Protein AF-A0A0G1CUI8-F1 (afdb_monomer_lite)

Foldseek 3Di:
DQDQDQVVQVVDPPRDSLNSQVCNCVVPVDHPWANQDQLNQQVCVQLVVADQVQFDADDFDWAWDPDPDPDTDIDTRGHSPGHSVSSGVRNPVRPDSVCRVVVNVVSVVCCVPAVDPPPGNLVPRPCNVSGPRRDDDDPDDD

Sequence (142 aa):
RVPKTMEELLTIPGVARKTANVVLGNAYGVIEGIAVDTHVIRLSQRLRLVPIDKIGGKHPAFVSHSTMQQYNNVTIDFYKDASPLKIEQELMKVIPKKTWFSLTYQLIDHGRAVCKAKNPKCQACPLSSYCPVRREQKDGNP

pLDDT: mean 90.86, std 13.07, range [34.03, 98.44]

Radius of gyration: 17.14 Å; chains: 1; bounding box: 38×31×56 Å

Secondary structure (DSSP, 8-state):
----SHHHHHTSTT--HHHHHHHHHHHH---SS----HHHHHHHHHTTSS-GGGS--S-EEEEEE--SSS--EEEEEEETT--HHHHHHHHHHHS-GGGHHHHHHHHHHHHHHTS-SSS---TT-TTGGG-TTPPPPPS---

Structure (mmCIF, N/CA/C/O backbone):
data_AF-A0A0G1CUI8-F1
#
_entry.id   AF-A0A0G1CUI8-F1
#
loop_
_atom_site.group_PDB
_atom_site.id
_atom_site.type_symbol
_atom_site.label_atom_id
_atom_site.label_alt_id
_atom_site.label_comp_id
_atom_site.label_asym_id
_atom_site.label_entity_id
_atom_site.label_seq_id
_atom_site.pdbx_PDB_ins_code
_atom_site.Cartn_x
_atom_site.Cartn_y
_atom_site.Cartn_z
_atom_site.occupancy
_atom_site.B_iso_or_equiv
_atom_site.auth_seq_id
_atom_site.auth_comp_id
_atom_site.auth_asym_id
_atom_site.auth_atom_id
_atom_site.pdbx_PDB_model_num
ATOM 1 N N . ARG A 1 1 ? -7.198 -9.161 27.143 1.00 81.25 1 ARG A N 1
ATOM 2 C CA . ARG A 1 1 ? -8.099 -9.323 25.971 1.00 81.25 1 ARG A CA 1
ATOM 3 C C . ARG A 1 1 ? -7.673 -8.294 24.929 1.00 81.25 1 ARG A C 1
ATOM 5 O O . ARG A 1 1 ? -7.372 -7.184 25.341 1.00 81.25 1 ARG A O 1
ATOM 12 N N . VAL A 1 2 ? -7.564 -8.647 23.645 1.00 88.31 2 VAL A N 1
ATOM 13 C CA . VAL A 1 2 ? -7.133 -7.688 22.605 1.00 88.31 2 VAL A CA 1
ATOM 14 C C . VAL A 1 2 ? -8.290 -6.718 22.303 1.00 88.31 2 VAL A C 1
ATOM 16 O O . VAL A 1 2 ? -9.404 -7.214 22.114 1.00 88.31 2 VAL A O 1
ATOM 19 N N . PRO A 1 3 ? -8.075 -5.389 22.274 1.00 94.38 3 PRO A N 1
ATOM 20 C CA . PRO A 1 3 ? -9.128 -4.422 21.955 1.00 94.38 3 PRO A CA 1
ATOM 21 C C . PRO A 1 3 ? -9.742 -4.618 20.564 1.00 94.38 3 PRO A C 1
ATOM 23 O O . PRO A 1 3 ? -9.117 -5.226 19.691 1.00 94.38 3 PRO A O 1
ATOM 26 N N . LYS A 1 4 ? -10.974 -4.131 20.368 1.00 95.00 4 LYS A N 1
ATOM 27 C CA . LYS A 1 4 ? -11.771 -4.388 19.148 1.00 95.00 4 LYS A CA 1
ATOM 28 C C . LYS A 1 4 ? -12.013 -3.151 18.286 1.00 95.00 4 LYS A C 1
ATOM 30 O O . LYS A 1 4 ? -12.642 -3.280 17.239 1.00 95.00 4 LYS A O 1
ATOM 35 N N . THR A 1 5 ? -11.522 -1.985 18.697 1.00 95.88 5 THR A N 1
ATOM 36 C CA . THR A 1 5 ? -11.646 -0.743 17.926 1.00 95.88 5 THR A CA 1
ATOM 37 C C . THR A 1 5 ? -10.279 -0.179 17.554 1.00 95.88 5 THR A C 1
ATOM 39 O O . THR A 1 5 ? -9.253 -0.506 18.160 1.00 95.88 5 THR A O 1
ATOM 42 N N . MET A 1 6 ? -10.260 0.669 16.525 1.00 95.06 6 MET A N 1
ATOM 43 C CA . MET A 1 6 ? -9.047 1.366 16.104 1.00 95.06 6 MET A CA 1
ATOM 44 C C . MET A 1 6 ? -8.554 2.321 17.194 1.00 95.06 6 MET A C 1
ATOM 46 O O . MET A 1 6 ? -7.352 2.340 17.460 1.00 95.06 6 MET A O 1
ATOM 50 N N . GLU A 1 7 ? -9.448 3.082 17.843 1.00 95.69 7 GLU A N 1
ATOM 51 C CA . GLU A 1 7 ? -9.034 4.032 18.882 1.00 95.69 7 GLU A CA 1
ATOM 52 C C . GLU A 1 7 ? -8.343 3.323 20.045 1.00 95.69 7 GLU A C 1
ATOM 54 O O . GLU A 1 7 ? -7.257 3.735 20.448 1.00 95.69 7 GLU A O 1
ATOM 59 N N . GLU A 1 8 ? -8.919 2.224 20.539 1.00 96.19 8 GLU A N 1
ATOM 60 C CA . GLU A 1 8 ? -8.352 1.478 21.663 1.00 96.19 8 GLU A CA 1
ATOM 61 C C . GLU A 1 8 ? -6.994 0.869 21.303 1.00 96.19 8 GLU A C 1
ATOM 63 O O . GLU A 1 8 ? -6.049 0.947 22.089 1.00 96.19 8 GLU A O 1
ATOM 68 N N . LEU A 1 9 ? -6.863 0.288 20.104 1.00 96.31 9 LEU A N 1
ATOM 69 C CA . LEU A 1 9 ? -5.607 -0.325 19.666 1.00 96.31 9 LEU A CA 1
ATOM 70 C C . LEU A 1 9 ? -4.474 0.697 19.560 1.00 96.31 9 LEU A C 1
ATOM 72 O O . LEU A 1 9 ? -3.345 0.372 19.919 1.00 96.31 9 LEU A O 1
ATOM 76 N N . LEU A 1 10 ? -4.762 1.925 19.121 1.00 95.88 10 LEU A N 1
ATOM 77 C CA . LEU A 1 10 ? -3.766 2.996 19.017 1.00 95.88 10 LEU A CA 1
ATOM 78 C C . LEU A 1 10 ? -3.287 3.529 20.378 1.00 95.88 10 LEU A C 1
ATOM 80 O O . LEU A 1 10 ? -2.262 4.206 20.424 1.00 95.88 10 LEU A O 1
ATOM 84 N N . THR A 1 11 ? -3.972 3.211 21.484 1.00 96.75 11 THR A N 1
ATOM 85 C CA . THR A 1 11 ? -3.481 3.540 22.837 1.00 96.75 11 THR A CA 1
ATOM 86 C C . THR A 1 11 ? -2.357 2.612 23.308 1.00 96.75 11 THR A C 1
ATOM 88 O O . THR A 1 11 ? -1.641 2.942 24.253 1.00 96.75 11 THR A O 1
ATOM 91 N N . ILE A 1 12 ? -2.171 1.457 22.656 1.00 95.94 12 ILE A N 1
ATOM 92 C CA . ILE A 1 12 ? -1.170 0.463 23.050 1.00 95.94 12 ILE A CA 1
ATOM 93 C C . ILE A 1 12 ? 0.219 0.889 22.536 1.00 95.94 12 ILE A C 1
ATOM 95 O O . ILE A 1 12 ? 0.400 1.048 21.324 1.00 95.94 12 ILE A O 1
ATOM 99 N N . PRO A 1 13 ? 1.242 1.000 23.408 1.00 95.75 13 PRO A N 1
ATOM 100 C CA . PRO A 1 13 ? 2.606 1.311 22.988 1.00 95.75 13 PRO A CA 1
ATOM 101 C C . PRO A 1 13 ? 3.117 0.358 21.897 1.00 9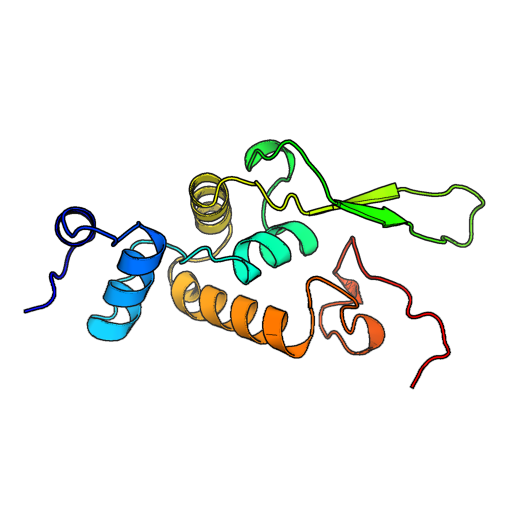5.75 13 PRO A C 1
ATOM 103 O O . PRO A 1 13 ? 3.048 -0.862 22.027 1.00 95.75 13 PRO A O 1
ATOM 106 N N . GLY A 1 14 ? 3.632 0.922 20.802 1.00 93.62 14 GLY A N 1
ATOM 107 C CA . GLY A 1 14 ? 4.132 0.164 19.648 1.00 93.62 14 GLY A CA 1
ATOM 108 C C . GLY A 1 14 ? 3.064 -0.261 18.629 1.00 93.62 14 GLY A C 1
ATOM 109 O O . GLY A 1 14 ? 3.415 -0.732 17.543 1.00 93.62 14 GLY A O 1
ATOM 110 N N . VAL A 1 15 ? 1.773 -0.055 18.911 1.00 95.12 15 VAL A N 1
ATOM 111 C CA . VAL A 1 15 ? 0.693 -0.320 17.952 1.00 95.12 15 VAL A CA 1
ATOM 112 C C . VAL A 1 15 ? 0.404 0.935 17.137 1.00 95.12 15 VAL A C 1
ATOM 114 O O . VAL A 1 15 ? -0.280 1.858 17.559 1.00 95.12 15 VAL A O 1
ATOM 117 N N . ALA A 1 16 ? 0.921 0.949 15.913 1.00 94.19 16 ALA A N 1
ATOM 118 C CA . ALA A 1 16 ? 0.555 1.943 14.914 1.00 94.19 16 ALA A CA 1
ATOM 119 C C . ALA A 1 16 ? -0.653 1.482 14.079 1.00 94.19 16 ALA A C 1
ATOM 121 O O . ALA A 1 16 ? -1.023 0.304 14.074 1.00 94.19 16 ALA A O 1
ATOM 122 N N . ARG A 1 17 ? -1.206 2.400 13.278 1.00 93.81 17 ARG A N 1
ATOM 123 C CA . ARG A 1 17 ? -2.383 2.180 12.415 1.00 93.81 17 ARG A CA 1
ATOM 124 C C . ARG A 1 17 ? -2.292 0.926 11.540 1.00 93.81 17 ARG A C 1
ATOM 126 O O . ARG A 1 17 ? -3.256 0.176 11.433 1.00 93.81 17 ARG A O 1
ATOM 133 N N . LYS A 1 18 ? -1.111 0.638 10.981 1.00 94.75 18 LYS A N 1
ATOM 134 C CA . LYS A 1 18 ? -0.862 -0.595 10.215 1.00 94.75 18 LYS A CA 1
ATOM 135 C C . LYS A 1 18 ? -1.090 -1.846 11.063 1.00 94.75 18 LYS A C 1
ATOM 137 O O . LYS A 1 18 ? -1.741 -2.779 10.607 1.00 94.75 18 LYS A O 1
ATOM 142 N N . THR A 1 19 ? -0.528 -1.885 12.270 1.00 95.88 19 THR A N 1
ATOM 143 C CA . THR A 1 19 ? -0.670 -3.025 13.186 1.00 95.88 19 THR A CA 1
ATOM 144 C C . THR A 1 19 ? -2.123 -3.177 13.615 1.00 95.88 19 THR A C 1
ATOM 146 O O . THR A 1 19 ? -2.648 -4.285 13.558 1.00 95.88 19 THR A O 1
ATOM 149 N N . ALA A 1 20 ? -2.794 -2.072 13.946 1.00 96.12 20 ALA A N 1
ATOM 150 C CA . ALA A 1 20 ? -4.205 -2.081 14.310 1.00 96.12 20 ALA A CA 1
ATOM 151 C C . ALA A 1 20 ? -5.101 -2.621 13.177 1.00 96.12 20 ALA A C 1
ATOM 153 O O . ALA A 1 20 ? -5.882 -3.537 13.418 1.00 96.12 20 ALA A O 1
ATOM 154 N N . ASN A 1 21 ? -4.921 -2.160 11.930 1.00 95.88 21 ASN A N 1
ATOM 155 C CA . ASN A 1 21 ? -5.659 -2.675 10.764 1.00 95.88 21 ASN A CA 1
ATOM 156 C C . ASN A 1 21 ? -5.479 -4.193 10.579 1.00 95.88 21 ASN A C 1
ATOM 158 O O . ASN A 1 21 ? -6.445 -4.906 10.315 1.00 95.88 21 ASN A O 1
ATOM 162 N N . VAL A 1 22 ? -4.252 -4.706 10.744 1.00 95.81 22 VAL A N 1
ATOM 163 C CA . VAL A 1 22 ? -3.983 -6.152 10.651 1.00 95.81 22 VAL A CA 1
ATOM 164 C C . VAL A 1 22 ? -4.691 -6.912 11.773 1.00 95.81 22 VAL A C 1
ATOM 166 O O . VAL A 1 22 ? -5.330 -7.927 11.504 1.00 95.81 22 VAL A O 1
ATOM 169 N N . VAL A 1 23 ? -4.599 -6.435 13.017 1.00 96.25 23 VAL A N 1
ATOM 170 C CA . VAL A 1 23 ? -5.230 -7.088 14.175 1.00 96.25 23 VAL A CA 1
ATOM 171 C C . VAL A 1 23 ? -6.748 -7.127 14.015 1.00 96.25 23 VAL A C 1
ATOM 173 O O . VAL A 1 23 ? -7.331 -8.203 14.120 1.00 96.25 23 VAL A O 1
ATOM 176 N N . LEU A 1 24 ? -7.380 -5.993 13.704 1.00 95.81 24 LEU A N 1
ATOM 177 C CA . LEU A 1 24 ? -8.832 -5.903 13.522 1.00 95.81 24 LEU A CA 1
ATOM 178 C C . LEU A 1 24 ? -9.327 -6.815 12.398 1.00 95.81 24 LEU A C 1
ATOM 180 O O . LEU A 1 24 ? -10.287 -7.565 12.591 1.00 95.81 24 LEU A O 1
ATOM 184 N N . GLY A 1 25 ? -8.632 -6.808 11.258 1.00 94.31 25 GLY A N 1
ATOM 185 C CA . GLY A 1 25 ? -9.010 -7.620 10.108 1.00 94.31 25 GLY A CA 1
ATOM 186 C C . GLY A 1 25 ? -8.902 -9.120 10.382 1.00 94.31 25 GLY A C 1
ATOM 187 O O . GLY A 1 25 ? -9.841 -9.857 10.100 1.00 94.31 25 GLY A O 1
ATOM 188 N N . ASN A 1 26 ? -7.794 -9.581 10.973 1.00 95.06 26 ASN A N 1
ATOM 189 C CA . ASN A 1 26 ? -7.561 -11.017 11.185 1.00 95.06 26 ASN A CA 1
ATOM 190 C C . ASN A 1 26 ? -8.301 -11.582 12.397 1.00 95.06 26 ASN A C 1
ATOM 192 O O . ASN A 1 26 ? -8.801 -12.699 12.332 1.00 95.06 26 ASN A O 1
ATOM 196 N N . ALA A 1 27 ? -8.340 -10.849 13.512 1.00 94.56 27 ALA A N 1
ATOM 197 C CA . ALA A 1 27 ? -8.919 -11.365 14.751 1.00 94.56 27 ALA A CA 1
ATOM 198 C C . ALA A 1 27 ? -10.442 -11.193 14.803 1.00 94.56 27 ALA A C 1
ATOM 200 O O . ALA A 1 27 ? -11.121 -11.975 15.468 1.00 94.56 27 ALA A O 1
ATOM 201 N N . TYR A 1 28 ? -10.974 -10.165 14.134 1.00 95.12 28 TYR A N 1
ATOM 202 C CA . TYR A 1 28 ? -12.370 -9.755 14.292 1.00 95.12 28 TYR A CA 1
ATOM 203 C C . TYR A 1 28 ? -13.127 -9.545 12.976 1.00 95.12 28 TYR A C 1
ATOM 205 O O . TYR A 1 28 ? -14.320 -9.260 13.024 1.00 95.12 28 TYR A O 1
ATOM 213 N N . GLY A 1 29 ? -12.477 -9.667 11.812 1.00 93.94 29 GLY A N 1
ATOM 214 C CA . GLY A 1 29 ? -13.107 -9.383 10.516 1.00 93.94 29 GLY A CA 1
ATOM 215 C C . GLY A 1 29 ? -13.475 -7.906 10.321 1.00 93.94 29 GLY A C 1
ATOM 216 O O . GLY A 1 29 ? -14.252 -7.576 9.427 1.00 93.94 29 GLY A O 1
ATOM 217 N N . VAL A 1 30 ? -12.935 -7.012 11.154 1.00 94.69 30 VAL A N 1
ATOM 218 C CA . VAL A 1 30 ? -13.232 -5.577 11.126 1.00 94.69 30 VAL A CA 1
ATOM 219 C C . VAL A 1 30 ? -12.226 -4.880 10.213 1.00 94.69 30 VAL A C 1
ATOM 221 O O . VAL A 1 30 ? -11.020 -4.915 10.450 1.00 94.69 30 VAL A O 1
ATOM 224 N N . ILE A 1 31 ? -12.726 -4.248 9.150 1.00 94.06 31 ILE A N 1
ATOM 225 C CA . ILE A 1 31 ? -11.909 -3.600 8.118 1.00 94.06 31 ILE A CA 1
ATOM 226 C C . ILE A 1 31 ? -12.126 -2.082 8.182 1.00 94.06 31 ILE A C 1
ATOM 228 O O . ILE A 1 31 ? -13.047 -1.539 7.563 1.00 94.06 31 ILE A O 1
ATOM 232 N N . GLU A 1 32 ? -11.250 -1.409 8.926 1.00 94.38 32 GLU A N 1
ATOM 233 C CA . GLU A 1 32 ? -11.208 0.058 9.059 1.00 94.38 32 GLU A CA 1
ATOM 234 C C . GLU A 1 32 ? -10.397 0.728 7.939 1.00 94.38 32 GLU A C 1
ATOM 236 O O . GLU A 1 32 ? -10.667 1.865 7.555 1.00 94.38 32 GLU A O 1
ATOM 241 N N . GLY A 1 33 ? -9.428 0.010 7.369 1.00 95.75 33 GLY A N 1
ATOM 242 C CA . GLY A 1 33 ? -8.559 0.529 6.322 1.00 95.75 33 GLY A CA 1
ATOM 243 C C . GLY A 1 33 ? -7.652 -0.531 5.707 1.00 95.75 33 GLY A C 1
ATOM 244 O O . GLY A 1 33 ? -7.749 -1.725 6.001 1.00 95.75 33 GLY A O 1
ATOM 245 N N . ILE A 1 34 ? -6.767 -0.082 4.820 1.00 97.44 34 ILE A N 1
ATOM 246 C CA . ILE A 1 34 ? -5.786 -0.931 4.136 1.00 97.44 34 ILE A CA 1
ATOM 247 C C . ILE A 1 34 ? -4.491 -0.907 4.948 1.00 97.44 34 ILE A C 1
ATOM 249 O O . ILE A 1 34 ? -3.951 0.158 5.251 1.00 97.44 34 ILE A O 1
ATOM 253 N N . ALA A 1 35 ? -3.955 -2.074 5.307 1.00 97.44 35 ALA A N 1
ATOM 254 C CA . ALA A 1 35 ? -2.714 -2.125 6.071 1.00 97.44 35 ALA A CA 1
ATOM 255 C C . ALA A 1 35 ? -1.509 -1.857 5.155 1.00 97.44 35 ALA A C 1
ATOM 257 O O . ALA A 1 35 ? -1.004 -2.745 4.472 1.00 97.44 35 ALA A O 1
ATOM 258 N N . VAL A 1 36 ? -1.036 -0.613 5.147 1.00 97.31 36 VAL A N 1
ATOM 259 C CA . VAL A 1 36 ? 0.069 -0.181 4.286 1.00 97.31 36 VAL A CA 1
ATOM 260 C C . VAL A 1 36 ? 1.423 -0.523 4.919 1.00 97.31 36 VAL A C 1
ATOM 262 O O . VAL A 1 36 ? 1.845 0.099 5.894 1.00 97.31 36 VAL A O 1
ATOM 265 N N . ASP A 1 37 ? 2.116 -1.514 4.356 1.00 95.31 37 ASP A N 1
ATOM 266 C CA . ASP A 1 37 ? 3.486 -1.899 4.715 1.00 95.31 37 ASP A CA 1
ATOM 267 C C . ASP A 1 37 ? 4.498 -1.573 3.596 1.00 95.31 37 ASP A C 1
ATOM 269 O O . ASP A 1 37 ? 4.168 -0.936 2.601 1.00 95.31 37 ASP A O 1
ATOM 273 N N . THR A 1 38 ? 5.748 -2.026 3.718 1.00 96.31 38 THR A N 1
ATOM 274 C CA . THR A 1 38 ? 6.795 -1.752 2.715 1.00 96.31 38 THR A CA 1
ATOM 275 C C . THR A 1 38 ? 6.517 -2.358 1.332 1.00 96.31 38 THR A C 1
ATOM 277 O O . THR A 1 38 ? 7.032 -1.852 0.328 1.00 96.31 38 THR A O 1
ATOM 280 N N . HIS A 1 39 ? 5.730 -3.434 1.244 1.00 97.88 39 HIS A N 1
ATOM 281 C CA . HIS A 1 39 ? 5.299 -4.021 -0.023 1.00 97.88 39 HIS A CA 1
ATOM 282 C C . HIS A 1 39 ? 4.158 -3.207 -0.618 1.00 97.88 39 HIS A C 1
ATOM 284 O O . HIS A 1 39 ? 4.256 -2.811 -1.780 1.00 97.88 39 HIS A O 1
ATOM 290 N N . VAL A 1 40 ? 3.138 -2.888 0.183 1.00 98.12 40 VAL A N 1
ATOM 291 C CA . VAL A 1 40 ? 2.000 -2.071 -0.256 1.00 98.12 40 VAL A CA 1
ATOM 292 C C . VAL A 1 40 ? 2.468 -0.685 -0.695 1.00 98.12 40 VAL A C 1
ATOM 294 O O . VAL A 1 40 ? 2.095 -0.263 -1.783 1.00 98.12 40 VAL A O 1
ATOM 297 N N . ILE A 1 41 ? 3.359 -0.029 0.064 1.00 97.81 41 ILE A N 1
ATOM 298 C CA . ILE A 1 41 ? 3.970 1.263 -0.304 1.00 97.81 41 ILE A CA 1
ATOM 299 C C . ILE A 1 41 ? 4.611 1.185 -1.686 1.00 97.81 41 ILE A C 1
ATOM 301 O O . ILE A 1 41 ? 4.412 2.065 -2.518 1.00 97.81 41 ILE A O 1
ATOM 305 N N . ARG A 1 42 ? 5.406 0.145 -1.940 1.00 97.69 42 ARG A N 1
ATOM 306 C CA . ARG A 1 42 ? 6.136 0.006 -3.201 1.00 97.69 42 ARG A CA 1
ATOM 307 C C . ARG A 1 42 ? 5.195 -0.305 -4.360 1.00 97.69 42 ARG A C 1
ATOM 309 O O . ARG A 1 42 ? 5.302 0.314 -5.412 1.00 97.69 42 ARG A O 1
ATOM 316 N N . LEU A 1 43 ? 4.312 -1.288 -4.203 1.00 98.19 43 LEU A N 1
ATOM 317 C CA . LEU A 1 43 ? 3.490 -1.776 -5.309 1.00 98.19 43 LEU A CA 1
ATOM 318 C C . LEU A 1 43 ? 2.361 -0.810 -5.664 1.00 98.19 43 LEU A C 1
ATOM 320 O O . LEU A 1 43 ? 2.095 -0.654 -6.853 1.00 98.19 43 LEU A O 1
ATOM 324 N N . SER A 1 44 ? 1.745 -0.135 -4.686 1.00 98.12 44 SER A N 1
ATOM 325 C CA . SER A 1 44 ? 0.717 0.878 -4.965 1.00 98.12 44 SER A CA 1
ATOM 326 C C . SER A 1 44 ? 1.265 1.990 -5.858 1.00 98.12 44 SER A C 1
ATOM 328 O O . SER A 1 44 ? 0.596 2.424 -6.792 1.00 98.12 44 SER A O 1
ATOM 330 N N . GLN A 1 45 ? 2.520 2.376 -5.629 1.00 97.94 45 GLN A N 1
ATOM 331 C CA . GLN A 1 45 ? 3.236 3.343 -6.447 1.00 97.94 45 GLN A CA 1
ATOM 332 C C . GLN A 1 45 ? 3.623 2.763 -7.802 1.00 97.94 45 GLN A C 1
ATOM 334 O O . GLN A 1 45 ? 3.273 3.349 -8.822 1.00 97.94 45 GLN A O 1
ATOM 339 N N . ARG A 1 46 ? 4.304 1.610 -7.849 1.00 96.81 46 ARG A N 1
ATOM 340 C CA . ARG A 1 46 ? 4.762 0.999 -9.111 1.00 96.81 46 ARG A CA 1
ATOM 341 C C . ARG A 1 46 ? 3.622 0.747 -10.094 1.00 96.81 46 ARG A C 1
ATOM 343 O O . ARG A 1 46 ? 3.787 0.989 -11.280 1.00 96.81 46 ARG A O 1
ATOM 350 N N . LEU A 1 47 ? 2.477 0.292 -9.593 1.00 96.75 47 LEU A N 1
ATOM 351 C CA . LEU A 1 47 ? 1.281 0.015 -10.390 1.00 96.75 47 LEU A CA 1
ATOM 352 C C . LEU A 1 47 ? 0.389 1.249 -10.591 1.00 96.75 47 LEU A C 1
ATOM 354 O O . LEU A 1 47 ? -0.666 1.129 -11.201 1.00 96.75 47 LEU A O 1
ATOM 358 N N . ARG A 1 48 ? 0.790 2.418 -10.070 1.00 96.94 48 ARG A N 1
ATOM 359 C CA . ARG A 1 48 ? 0.030 3.679 -10.135 1.00 96.94 48 ARG A CA 1
ATOM 360 C C . ARG A 1 48 ? -1.412 3.544 -9.635 1.00 96.94 48 ARG A C 1
ATOM 362 O O . ARG A 1 48 ? -2.314 4.205 -10.134 1.00 96.94 48 ARG A O 1
ATOM 369 N N . LEU A 1 49 ? -1.612 2.726 -8.600 1.00 96.94 49 LEU A N 1
ATOM 370 C CA . LEU A 1 49 ? -2.890 2.634 -7.885 1.00 96.94 49 LEU A CA 1
ATOM 371 C C . LEU A 1 49 ? -3.186 3.911 -7.090 1.00 96.94 49 LEU A C 1
ATOM 373 O O . LEU A 1 49 ? -4.321 4.140 -6.691 1.00 96.94 49 LEU A O 1
ATOM 377 N N . VAL A 1 50 ? -2.156 4.722 -6.837 1.00 97.81 50 VAL A N 1
ATOM 378 C CA . VAL A 1 50 ? -2.249 6.021 -6.170 1.00 97.81 50 VAL A CA 1
ATOM 379 C C . VAL A 1 50 ? -1.536 7.095 -7.000 1.00 97.81 50 VAL A C 1
ATOM 381 O O . VAL A 1 50 ? -0.498 6.796 -7.606 1.00 97.81 50 VAL A O 1
ATOM 384 N N . PRO A 1 51 ? -2.034 8.345 -7.016 1.00 97.06 51 PRO A N 1
ATOM 385 C CA . PRO A 1 51 ? -1.333 9.461 -7.644 1.00 97.06 51 PRO A CA 1
ATOM 386 C C . PRO A 1 51 ? -0.023 9.768 -6.911 1.00 97.06 51 PRO A C 1
ATOM 388 O O . PRO A 1 51 ? -0.002 9.948 -5.690 1.00 97.06 51 PRO A O 1
ATOM 391 N N . ILE A 1 52 ? 1.083 9.816 -7.655 1.00 95.81 52 ILE A N 1
ATOM 392 C CA . ILE A 1 52 ? 2.436 9.957 -7.097 1.00 95.81 52 ILE A CA 1
ATOM 393 C C . ILE A 1 52 ? 2.636 11.320 -6.410 1.00 95.81 52 ILE A C 1
ATOM 395 O O . ILE A 1 52 ? 3.334 11.413 -5.404 1.00 95.81 52 ILE A O 1
ATOM 399 N N . ASP A 1 53 ? 1.964 12.361 -6.892 1.00 95.38 53 ASP A N 1
ATOM 400 C CA . ASP A 1 53 ? 1.979 13.719 -6.341 1.00 95.38 53 ASP A CA 1
ATOM 401 C C . ASP A 1 53 ? 1.238 13.848 -4.995 1.00 95.38 53 ASP A C 1
ATOM 403 O O . ASP A 1 53 ? 1.490 14.783 -4.232 1.00 95.38 53 ASP A O 1
ATOM 407 N N . LYS A 1 54 ? 0.362 12.893 -4.648 1.00 97.06 54 LYS A N 1
ATOM 408 C CA . LYS A 1 54 ? -0.501 12.981 -3.453 1.00 97.06 54 LYS A CA 1
ATOM 409 C C . LYS A 1 54 ? 0.014 12.242 -2.228 1.00 97.06 54 LYS A C 1
ATOM 411 O O . LYS A 1 54 ? -0.499 12.452 -1.131 1.00 97.06 54 LYS A O 1
ATOM 416 N N . ILE A 1 55 ? 1.029 11.400 -2.371 1.00 97.19 55 ILE A N 1
ATOM 417 C CA . ILE A 1 55 ? 1.476 10.485 -1.305 1.00 97.19 55 ILE A CA 1
ATOM 418 C C . ILE A 1 55 ? 2.691 10.995 -0.516 1.00 97.19 55 ILE A C 1
ATOM 420 O O . ILE A 1 55 ? 3.061 10.413 0.507 1.00 97.19 55 ILE A O 1
ATOM 424 N N . GLY A 1 56 ? 3.272 12.122 -0.934 1.00 95.50 56 GLY A N 1
ATOM 425 C CA . GLY A 1 56 ? 4.503 12.667 -0.361 1.00 95.50 56 GLY A CA 1
ATOM 426 C C . GLY A 1 56 ? 5.743 11.848 -0.735 1.00 95.50 56 GLY A C 1
ATOM 427 O O . GLY A 1 56 ? 5.740 11.114 -1.715 1.00 95.50 56 GLY A O 1
ATOM 428 N N . GLY A 1 57 ? 6.794 11.966 0.077 1.00 93.38 57 GLY A N 1
ATOM 429 C CA . GLY A 1 57 ? 8.122 11.435 -0.231 1.00 93.38 57 GLY A CA 1
ATOM 430 C C . GLY A 1 57 ? 9.000 12.479 -0.920 1.00 93.38 57 GLY A C 1
ATOM 431 O O . GLY A 1 57 ? 8.517 13.322 -1.676 1.00 93.38 57 GLY A O 1
ATOM 432 N N . LYS A 1 58 ? 10.294 12.470 -0.604 1.00 93.25 58 LYS A N 1
ATOM 433 C CA . LYS A 1 58 ? 11.268 13.441 -1.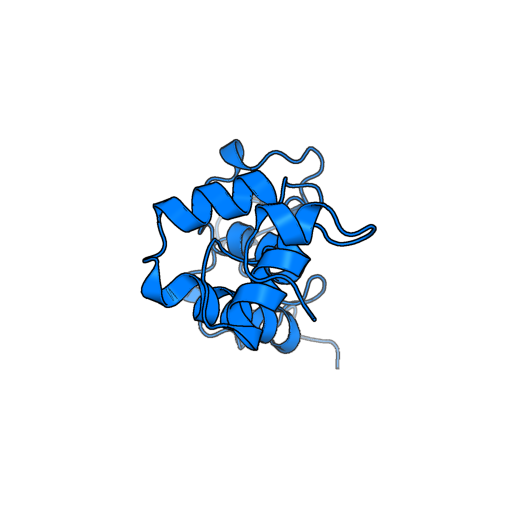136 1.00 93.25 58 LYS A CA 1
ATOM 434 C C . LYS A 1 58 ? 12.331 12.777 -2.004 1.00 93.25 58 LYS A C 1
ATOM 436 O O . LYS A 1 58 ? 12.977 13.451 -2.798 1.00 93.25 58 LYS A O 1
ATOM 441 N N . HIS A 1 59 ? 12.491 11.462 -1.870 1.00 92.88 59 HIS A N 1
ATOM 442 C CA . HIS A 1 59 ? 13.609 10.727 -2.448 1.00 92.88 59 HIS A CA 1
ATOM 443 C C . HIS A 1 59 ? 13.088 9.602 -3.357 1.00 92.88 59 HIS A C 1
ATOM 445 O O . HIS A 1 59 ? 12.937 8.458 -2.908 1.00 92.88 59 HIS A O 1
ATOM 451 N N . PRO A 1 60 ? 12.764 9.907 -4.627 1.00 93.19 60 PRO A N 1
ATOM 452 C CA . PRO A 1 60 ? 12.304 8.895 -5.564 1.00 93.19 60 PRO A CA 1
ATOM 453 C C . PRO A 1 60 ? 13.450 7.970 -5.973 1.00 93.19 60 PRO A C 1
ATOM 455 O O . PRO A 1 60 ? 14.565 8.406 -6.260 1.00 93.19 60 PRO A O 1
ATOM 458 N N . ALA A 1 61 ? 13.153 6.677 -6.060 1.00 92.38 61 ALA A N 1
ATOM 459 C CA . ALA A 1 61 ? 13.922 5.772 -6.897 1.00 92.38 61 ALA A CA 1
ATOM 460 C C . ALA A 1 61 ? 13.491 5.960 -8.356 1.00 92.38 61 ALA A C 1
ATOM 462 O O . ALA A 1 61 ? 12.320 6.226 -8.627 1.00 92.38 61 ALA A O 1
ATOM 463 N N . PHE A 1 62 ? 14.414 5.768 -9.293 1.00 91.75 62 PHE A N 1
ATOM 464 C CA . PHE A 1 62 ? 14.151 5.894 -10.723 1.00 91.75 62 PHE A CA 1
ATOM 465 C C . PHE A 1 62 ? 14.404 4.581 -11.459 1.00 91.75 62 PHE A C 1
ATOM 467 O O . PHE A 1 62 ? 15.207 3.748 -11.028 1.00 91.75 62 PHE A O 1
ATOM 474 N N . VAL A 1 63 ? 13.721 4.418 -12.586 1.00 88.56 63 VAL A N 1
ATOM 475 C CA . VAL A 1 63 ? 13.970 3.367 -13.569 1.00 88.56 63 VAL A CA 1
ATOM 476 C C . VAL A 1 63 ? 14.176 4.008 -14.940 1.00 88.56 63 VAL A C 1
ATOM 478 O O . VAL A 1 63 ? 13.483 4.954 -15.313 1.00 88.56 63 VAL A O 1
ATOM 481 N N . SER A 1 64 ? 15.164 3.507 -15.671 1.00 82.44 64 SER A N 1
ATOM 482 C CA . SER A 1 64 ? 15.430 3.867 -17.060 1.00 82.44 64 SER A CA 1
ATOM 483 C C . SER A 1 64 ? 14.701 2.896 -17.985 1.00 82.44 64 SER A C 1
ATOM 485 O O . SER A 1 64 ? 14.853 1.682 -17.820 1.00 82.44 64 SER A O 1
ATOM 487 N N . HIS A 1 65 ? 13.961 3.414 -18.963 1.00 72.56 65 HIS A N 1
ATOM 488 C CA . HIS A 1 65 ? 13.403 2.611 -20.049 1.00 72.56 65 HIS A CA 1
ATOM 489 C C . HIS A 1 65 ? 14.228 2.820 -21.322 1.00 72.56 65 HIS A C 1
ATOM 491 O O . HIS A 1 65 ? 14.418 3.954 -21.757 1.00 72.56 65 HIS A O 1
ATOM 497 N N . SER A 1 66 ? 14.709 1.730 -21.914 1.00 60.78 66 SER A N 1
ATOM 498 C CA . SER A 1 66 ? 15.330 1.700 -23.240 1.00 60.78 66 SER A CA 1
ATOM 499 C C . SER A 1 66 ? 14.242 1.524 -24.297 1.00 60.78 66 SER A C 1
ATOM 501 O O . SER A 1 66 ? 14.020 0.436 -24.812 1.00 60.78 66 SER A O 1
ATOM 503 N N . THR A 1 67 ? 13.495 2.581 -24.609 1.00 56.41 67 THR A N 1
ATOM 504 C CA . THR A 1 67 ? 12.554 2.530 -25.739 1.00 56.41 67 THR A CA 1
ATOM 505 C C . THR A 1 67 ? 13.302 2.544 -27.078 1.00 56.41 67 THR A C 1
ATOM 507 O O . THR A 1 67 ? 14.365 3.147 -27.185 1.00 56.41 67 THR A O 1
ATOM 510 N N . MET A 1 68 ? 12.727 1.929 -28.126 1.00 53.22 68 MET A N 1
ATOM 511 C CA . MET A 1 68 ? 13.276 1.884 -29.502 1.00 53.22 68 MET A CA 1
ATOM 512 C C . MET A 1 68 ? 13.511 3.268 -30.147 1.00 53.22 68 MET A C 1
ATOM 514 O O . MET A 1 68 ? 14.102 3.355 -31.219 1.00 53.22 68 MET A O 1
ATOM 518 N N . GLN A 1 69 ? 13.065 4.352 -29.510 1.00 48.91 69 GLN A N 1
ATOM 519 C CA . GLN A 1 69 ? 13.364 5.727 -29.893 1.00 48.91 69 GLN A CA 1
ATOM 520 C C . GLN A 1 69 ? 14.377 6.318 -28.906 1.00 48.91 69 GLN A C 1
ATOM 522 O O . GLN A 1 69 ? 14.204 6.196 -27.698 1.00 48.91 69 GLN A O 1
ATOM 527 N N . GLN A 1 70 ? 15.406 6.962 -29.459 1.00 46.12 70 GLN A N 1
ATOM 528 C CA . GLN A 1 70 ? 16.646 7.523 -28.889 1.00 46.12 70 GLN A CA 1
ATOM 529 C C . GLN A 1 70 ? 16.557 8.453 -27.649 1.00 46.12 70 GLN A C 1
ATOM 531 O O . GLN A 1 70 ? 17.520 9.157 -27.351 1.00 46.12 70 GLN A O 1
ATOM 536 N N . TYR A 1 71 ? 15.467 8.457 -26.884 1.00 53.44 71 TYR A N 1
ATOM 537 C CA . TYR A 1 71 ? 15.303 9.272 -25.681 1.00 53.44 71 TYR A CA 1
ATOM 538 C C . TYR A 1 71 ? 15.234 8.391 -24.428 1.00 53.44 71 TYR A C 1
ATOM 540 O O . TYR A 1 71 ? 14.312 7.597 -24.252 1.00 53.44 71 TYR A O 1
ATOM 548 N N . ASN A 1 72 ? 16.215 8.547 -23.532 1.00 56.19 72 ASN A N 1
ATOM 549 C CA . ASN A 1 72 ? 16.213 7.935 -22.202 1.00 56.19 72 ASN A CA 1
ATOM 550 C C . ASN A 1 72 ? 15.066 8.518 -21.359 1.00 56.19 72 ASN A C 1
ATOM 552 O O . ASN A 1 72 ? 15.250 9.518 -20.663 1.00 56.19 72 ASN A O 1
ATOM 556 N N . ASN A 1 73 ? 13.893 7.886 -21.378 1.00 70.12 73 ASN A N 1
ATOM 557 C CA . ASN A 1 73 ? 12.798 8.266 -20.489 1.00 70.12 73 ASN A CA 1
ATOM 558 C C . ASN A 1 73 ? 13.033 7.673 -19.094 1.00 70.12 73 ASN A C 1
ATOM 560 O O . ASN A 1 73 ? 12.823 6.483 -18.839 1.00 70.12 73 ASN A O 1
ATOM 564 N N . VAL A 1 74 ? 13.494 8.527 -18.179 1.00 81.50 74 VAL A N 1
ATOM 565 C CA . VAL A 1 74 ? 13.616 8.215 -16.754 1.00 81.50 74 VAL A CA 1
ATOM 566 C C . VAL A 1 74 ? 12.245 8.373 -16.105 1.00 81.50 74 VAL A C 1
ATOM 568 O O . VAL A 1 74 ? 11.655 9.449 -16.135 1.00 81.50 74 VAL A O 1
ATOM 571 N N . THR A 1 75 ? 11.739 7.302 -15.500 1.00 90.25 75 THR A N 1
ATOM 572 C CA . THR A 1 75 ? 10.453 7.308 -14.792 1.00 90.25 75 THR A CA 1
ATOM 573 C C . THR A 1 75 ? 10.676 7.047 -13.308 1.00 90.25 75 THR A C 1
ATOM 575 O O . THR A 1 75 ? 11.566 6.289 -12.918 1.00 90.25 75 THR A O 1
ATOM 578 N N . ILE A 1 76 ? 9.864 7.670 -12.453 1.00 93.19 76 ILE A N 1
ATOM 579 C CA . ILE A 1 76 ? 9.868 7.388 -11.013 1.00 93.19 76 ILE A CA 1
ATOM 580 C C . ILE A 1 76 ? 9.453 5.930 -10.795 1.00 93.19 76 ILE A C 1
ATOM 582 O O . ILE A 1 76 ? 8.362 5.530 -11.185 1.00 93.19 76 ILE A O 1
ATOM 586 N N . ASP A 1 77 ? 10.289 5.139 -10.134 1.00 94.81 77 ASP A N 1
ATOM 587 C CA . ASP A 1 77 ? 9.945 3.788 -9.693 1.00 94.81 77 ASP A CA 1
ATOM 588 C C . ASP A 1 77 ? 8.940 3.880 -8.526 1.00 94.81 77 ASP A C 1
ATOM 590 O O . ASP A 1 77 ? 7.750 3.588 -8.683 1.00 94.81 77 ASP A O 1
ATOM 594 N N . PHE A 1 78 ? 9.410 4.373 -7.374 1.00 96.44 78 PHE A N 1
ATOM 595 C CA . PHE A 1 78 ? 8.610 4.673 -6.182 1.00 96.44 78 PHE A CA 1
ATOM 596 C C . PHE A 1 78 ? 9.409 5.539 -5.188 1.00 96.44 78 PHE A C 1
ATOM 598 O O . PHE A 1 78 ? 10.640 5.558 -5.214 1.00 96.44 78 PHE A O 1
ATOM 605 N N . TYR A 1 79 ? 8.715 6.196 -4.265 1.00 96.81 79 TYR A N 1
ATOM 606 C CA . TYR A 1 79 ? 9.270 6.867 -3.092 1.00 96.81 79 TYR A CA 1
ATOM 607 C C . TYR A 1 79 ? 9.279 5.907 -1.903 1.00 96.81 79 TYR A C 1
ATOM 609 O O . TYR A 1 79 ? 8.235 5.395 -1.483 1.00 96.81 79 TYR A O 1
ATOM 617 N N . LYS A 1 80 ? 10.462 5.660 -1.335 1.00 93.56 80 LYS A N 1
ATOM 618 C CA . LYS A 1 80 ? 10.603 4.804 -0.143 1.00 93.56 80 LYS A CA 1
ATOM 619 C C . LYS A 1 80 ? 10.029 5.471 1.112 1.00 93.56 80 LYS A C 1
ATOM 621 O O . LYS A 1 80 ? 9.588 4.774 2.020 1.00 93.56 80 LYS A O 1
ATOM 626 N N . ASP A 1 81 ? 10.049 6.798 1.145 1.00 95.44 81 ASP A N 1
ATOM 627 C CA . ASP A 1 81 ? 9.626 7.664 2.246 1.00 95.44 81 ASP A CA 1
ATOM 628 C C . ASP A 1 81 ? 8.228 8.276 2.031 1.00 95.44 81 ASP A C 1
ATOM 630 O O . ASP A 1 81 ? 7.862 9.238 2.706 1.00 95.44 81 ASP A O 1
ATOM 634 N N . ALA A 1 82 ? 7.435 7.727 1.103 1.00 97.31 82 ALA A N 1
ATOM 635 C CA . ALA A 1 82 ? 6.036 8.112 0.946 1.00 97.31 82 ALA A CA 1
ATOM 636 C C . ALA A 1 82 ? 5.237 7.838 2.230 1.00 97.31 82 ALA A C 1
ATOM 638 O O . ALA A 1 82 ? 5.479 6.863 2.945 1.00 97.31 82 ALA A O 1
ATOM 639 N N . SER A 1 83 ? 4.253 8.693 2.510 1.00 97.44 83 SER A N 1
ATOM 640 C CA . SER A 1 83 ? 3.442 8.601 3.723 1.00 97.44 83 SER A CA 1
ATOM 641 C C . SER A 1 83 ? 2.488 7.400 3.656 1.00 97.44 83 SER A C 1
ATOM 643 O O . SER A 1 83 ? 1.608 7.381 2.790 1.00 97.44 83 SER A O 1
ATOM 645 N N . PRO A 1 84 ? 2.574 6.433 4.594 1.00 97.12 84 PRO A N 1
ATOM 646 C CA . PRO A 1 84 ? 1.663 5.288 4.616 1.00 97.12 84 PRO A CA 1
ATOM 647 C C . PRO A 1 84 ? 0.196 5.701 4.763 1.00 97.12 84 PRO A C 1
ATOM 649 O O . PRO A 1 84 ? -0.668 5.115 4.121 1.00 97.12 84 PRO A O 1
ATOM 652 N N . LEU A 1 85 ? -0.072 6.745 5.556 1.00 96.69 85 LEU A N 1
ATOM 653 C CA . LEU A 1 85 ? -1.419 7.272 5.775 1.00 96.69 85 LEU A CA 1
ATOM 654 C C . LEU A 1 85 ? -2.017 7.850 4.487 1.00 96.69 85 LEU A C 1
ATOM 656 O O . LEU A 1 85 ? -3.162 7.558 4.158 1.00 96.69 85 LEU A O 1
ATOM 660 N N . LYS A 1 86 ? -1.240 8.638 3.732 1.00 98.00 86 LYS A N 1
ATOM 661 C CA . LYS A 1 86 ? -1.713 9.196 2.457 1.00 98.00 86 LYS A CA 1
ATOM 662 C C . LYS A 1 86 ? -1.956 8.092 1.426 1.00 98.00 86 LYS A C 1
ATOM 664 O O . LYS A 1 86 ? -2.951 8.136 0.715 1.00 98.00 86 LYS A O 1
ATOM 669 N N . ILE A 1 87 ? -1.092 7.073 1.379 1.00 98.25 87 ILE A N 1
ATOM 670 C CA . ILE A 1 87 ? -1.286 5.901 0.510 1.00 98.25 87 ILE A CA 1
ATOM 671 C C . ILE A 1 87 ? -2.566 5.146 0.883 1.00 98.25 87 ILE A C 1
ATOM 673 O O . ILE A 1 87 ? -3.345 4.819 -0.006 1.00 98.25 87 ILE A O 1
ATOM 677 N N . GLU A 1 88 ? -2.795 4.881 2.173 1.00 98.19 88 GLU A N 1
ATOM 678 C CA . GLU A 1 88 ? -4.018 4.228 2.663 1.00 98.19 88 GLU A CA 1
ATOM 679 C C . GLU A 1 88 ? -5.261 5.003 2.205 1.00 98.19 88 GLU A C 1
ATOM 681 O O . GLU A 1 88 ? -6.160 4.422 1.598 1.00 98.19 88 GLU A O 1
ATOM 686 N N . GLN A 1 89 ? -5.271 6.322 2.414 1.00 98.00 89 GLN A N 1
ATOM 687 C CA . GLN A 1 89 ? -6.378 7.200 2.031 1.00 98.00 89 GLN A CA 1
ATOM 688 C C . GLN A 1 89 ? -6.633 7.216 0.519 1.00 98.00 89 GLN A C 1
ATOM 690 O O . GLN A 1 89 ? -7.787 7.134 0.104 1.00 98.00 89 GLN A O 1
ATOM 695 N N . GLU A 1 90 ? -5.592 7.314 -0.313 1.00 98.44 90 GLU A N 1
ATOM 696 C CA . GLU A 1 90 ? -5.759 7.289 -1.772 1.00 98.44 90 GLU A CA 1
ATOM 697 C C . GLU A 1 90 ? -6.233 5.914 -2.266 1.00 98.44 90 GLU A C 1
ATOM 699 O O . GLU A 1 90 ? -7.123 5.846 -3.113 1.00 98.44 90 GLU A O 1
ATOM 704 N N . LEU A 1 91 ? -5.730 4.814 -1.693 1.00 98.12 91 LEU A N 1
ATOM 705 C CA . LEU A 1 91 ? -6.205 3.470 -2.033 1.00 98.12 91 LEU A CA 1
ATOM 706 C C . LEU A 1 91 ? -7.678 3.268 -1.647 1.00 98.12 91 LEU A C 1
ATOM 708 O O . LEU A 1 91 ? -8.439 2.700 -2.427 1.00 98.12 91 LEU A O 1
ATOM 712 N N . MET A 1 92 ? -8.115 3.754 -0.482 1.00 97.75 92 MET A N 1
ATOM 713 C CA . MET A 1 92 ? -9.513 3.636 -0.040 1.00 97.75 92 MET A CA 1
ATOM 714 C C . MET A 1 92 ? -10.503 4.374 -0.955 1.00 97.75 92 MET A C 1
ATOM 716 O O . MET A 1 92 ? -11.674 4.002 -0.995 1.00 97.75 92 MET A O 1
ATOM 720 N N . LYS A 1 93 ? -10.052 5.393 -1.700 1.00 98.00 93 LYS A N 1
ATOM 721 C CA . LYS A 1 93 ? -10.889 6.128 -2.667 1.00 98.00 93 LYS A CA 1
ATOM 722 C C . LYS A 1 93 ? -11.152 5.337 -3.947 1.00 98.00 93 LYS A C 1
ATOM 724 O O . LYS A 1 93 ? -12.199 5.518 -4.559 1.00 98.00 93 LYS A O 1
ATOM 729 N N . VAL A 1 94 ? -10.204 4.498 -4.363 1.00 96.88 94 VAL A N 1
ATOM 730 C CA . VAL A 1 94 ? -10.242 3.812 -5.669 1.00 96.88 94 VAL A CA 1
ATOM 731 C C . VAL A 1 94 ? -10.554 2.321 -5.555 1.00 96.88 94 VAL A C 1
ATOM 733 O O . VAL A 1 94 ? -11.079 1.725 -6.493 1.00 96.88 94 VAL A O 1
ATOM 736 N N . ILE A 1 95 ? -10.254 1.702 -4.411 1.00 97.12 95 ILE A N 1
ATOM 737 C CA . ILE A 1 95 ? -10.460 0.272 -4.181 1.00 97.12 95 ILE A CA 1
ATOM 738 C C . ILE A 1 95 ? -11.786 0.049 -3.441 1.00 97.12 95 ILE A C 1
ATOM 740 O O . ILE A 1 95 ? -12.005 0.661 -2.394 1.00 97.12 95 ILE A O 1
ATOM 744 N N . PRO A 1 96 ? -12.652 -0.878 -3.893 1.00 97.50 96 PRO A N 1
ATOM 745 C CA . PRO A 1 96 ? -13.868 -1.237 -3.167 1.00 97.50 96 PRO A CA 1
ATOM 746 C C . PRO A 1 96 ? -13.582 -1.730 -1.740 1.00 97.50 96 PRO A C 1
ATOM 748 O O . PRO A 1 96 ? -12.728 -2.593 -1.537 1.00 97.50 96 PRO A O 1
ATOM 751 N N . LYS A 1 97 ? -14.353 -1.264 -0.745 1.00 96.12 97 LYS A N 1
ATOM 752 C CA . LYS A 1 97 ? -14.152 -1.620 0.678 1.00 96.12 97 LYS A CA 1
ATOM 753 C C . LYS A 1 97 ? -14.081 -3.128 0.936 1.00 96.12 97 LYS A C 1
ATOM 755 O O . LYS A 1 97 ? -13.238 -3.589 1.702 1.00 96.12 97 LYS A O 1
ATOM 760 N N . LYS A 1 98 ? -14.899 -3.912 0.225 1.00 96.31 98 LYS A N 1
ATOM 761 C CA . LYS A 1 98 ? -14.925 -5.382 0.325 1.00 96.31 98 LYS A CA 1
ATOM 762 C C . LYS A 1 98 ? -13.600 -6.065 -0.044 1.00 96.31 98 LYS A C 1
ATOM 764 O O . LYS A 1 98 ? -13.384 -7.200 0.360 1.00 96.31 98 LYS A O 1
ATOM 769 N N . THR A 1 99 ? -12.723 -5.403 -0.803 1.00 96.88 99 THR A N 1
ATOM 770 C CA . THR A 1 99 ? -11.432 -5.962 -1.236 1.00 96.88 99 THR A CA 1
ATOM 771 C C . THR A 1 99 ? -10.237 -5.388 -0.480 1.00 96.88 99 THR A C 1
ATOM 773 O O . THR A 1 99 ? -9.114 -5.784 -0.762 1.00 96.88 99 THR A O 1
ATOM 776 N N . TRP A 1 100 ? -10.418 -4.469 0.476 1.00 97.19 100 TRP A N 1
ATOM 777 C CA . TRP A 1 100 ? -9.293 -3.843 1.195 1.00 97.19 100 TRP A CA 1
ATOM 778 C C . TRP A 1 100 ? -8.417 -4.862 1.933 1.00 97.19 100 TRP A C 1
ATOM 780 O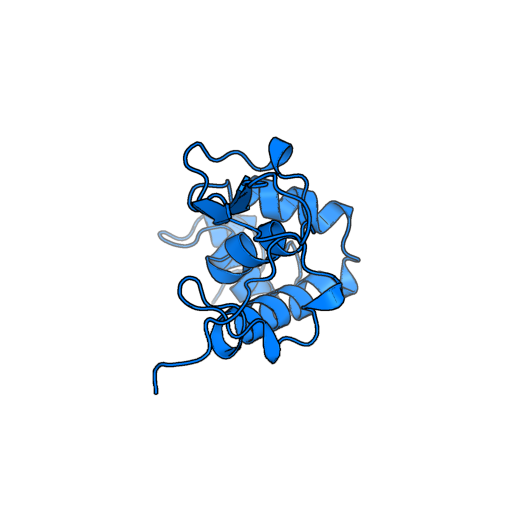 O . TRP A 1 100 ? -7.185 -4.806 1.854 1.00 97.19 100 TRP A O 1
ATOM 790 N N . PHE A 1 101 ? -9.050 -5.830 2.600 1.00 95.06 101 PHE A N 1
ATOM 791 C CA . PHE A 1 101 ? -8.339 -6.891 3.305 1.00 95.06 101 PHE A CA 1
ATOM 792 C C . PHE A 1 101 ? -7.583 -7.799 2.329 1.00 95.06 101 PHE A C 1
ATOM 794 O O . PHE A 1 101 ? -6.373 -7.959 2.457 1.00 95.06 101 PHE A O 1
ATOM 801 N N . SER A 1 102 ? -8.253 -8.322 1.295 1.00 96.50 102 SER A N 1
ATOM 802 C CA . SER A 1 102 ? -7.618 -9.218 0.317 1.00 96.50 102 SER A CA 1
ATOM 803 C C . SER A 1 102 ? -6.509 -8.531 -0.482 1.00 96.50 102 SER A C 1
ATOM 805 O O . SER A 1 102 ? -5.451 -9.123 -0.684 1.00 96.50 102 SER A O 1
ATOM 807 N N . LEU A 1 103 ? -6.711 -7.272 -0.887 1.00 96.81 103 LEU A N 1
ATOM 808 C CA . LEU A 1 103 ? -5.722 -6.496 -1.636 1.00 96.81 103 LEU A CA 1
ATOM 809 C C . LEU A 1 103 ? -4.418 -6.356 -0.848 1.00 96.81 103 LEU A C 1
ATOM 811 O O . LEU A 1 103 ? -3.341 -6.502 -1.420 1.00 96.81 103 LEU A O 1
ATOM 815 N N . THR A 1 104 ? -4.512 -6.101 0.460 1.00 96.06 104 THR A N 1
ATOM 816 C CA . THR A 1 104 ? -3.343 -5.993 1.343 1.00 96.06 104 THR A CA 1
ATOM 817 C C . THR A 1 104 ? -2.441 -7.221 1.197 1.00 96.06 104 THR A C 1
ATOM 819 O O . THR A 1 104 ? -1.257 -7.086 0.891 1.00 96.06 104 THR A O 1
ATOM 822 N N . TYR A 1 105 ? -3.004 -8.422 1.345 1.00 97.50 105 TYR A N 1
ATOM 823 C CA . TYR A 1 105 ? -2.243 -9.670 1.256 1.00 97.50 105 TYR A CA 1
ATOM 824 C C . TYR A 1 105 ? -1.776 -9.973 -0.164 1.00 97.50 105 TYR A C 1
ATOM 826 O O . TYR A 1 105 ? -0.612 -10.308 -0.354 1.00 97.50 105 TYR A O 1
ATOM 834 N N . GLN A 1 106 ? -2.617 -9.741 -1.174 1.00 97.75 106 GLN A N 1
ATOM 835 C CA . GLN A 1 106 ? -2.239 -9.927 -2.579 1.00 97.75 106 GLN A CA 1
ATOM 836 C C . GLN A 1 106 ? -1.022 -9.076 -2.967 1.00 97.75 106 GLN A C 1
ATOM 838 O O . GLN A 1 106 ? -0.106 -9.565 -3.632 1.00 97.75 106 GLN A O 1
ATOM 843 N N . LEU A 1 107 ? -0.971 -7.814 -2.525 1.00 98.00 107 LEU A N 1
ATOM 844 C CA . LEU A 1 107 ? 0.180 -6.942 -2.764 1.00 98.00 107 LEU A CA 1
ATOM 845 C C . LEU A 1 107 ? 1.417 -7.396 -1.979 1.00 98.00 107 LEU A C 1
ATOM 847 O O . LEU A 1 107 ? 2.529 -7.357 -2.514 1.00 98.00 107 LEU A O 1
ATOM 851 N N . ILE A 1 108 ? 1.254 -7.847 -0.734 1.00 98.00 108 ILE A N 1
ATOM 852 C CA . ILE A 1 108 ? 2.365 -8.380 0.066 1.00 98.00 108 ILE A CA 1
ATOM 853 C C . ILE A 1 108 ? 2.959 -9.621 -0.608 1.00 98.00 108 ILE A C 1
ATOM 855 O O . ILE A 1 108 ? 4.167 -9.653 -0.869 1.00 98.00 108 ILE A O 1
ATOM 859 N N . ASP A 1 109 ? 2.125 -10.597 -0.952 1.00 98.25 109 ASP A N 1
ATOM 860 C CA . ASP A 1 109 ? 2.542 -11.863 -1.555 1.00 98.25 109 ASP A CA 1
ATOM 861 C C . ASP A 1 109 ? 3.198 -11.629 -2.916 1.00 98.25 109 ASP A C 1
ATOM 863 O O . ASP A 1 109 ? 4.319 -12.090 -3.166 1.00 98.25 109 ASP A O 1
ATOM 867 N N . HIS A 1 110 ? 2.581 -10.798 -3.761 1.00 98.25 110 HIS A N 1
ATOM 868 C CA . HIS A 1 110 ? 3.171 -10.409 -5.039 1.00 98.25 110 HIS A CA 1
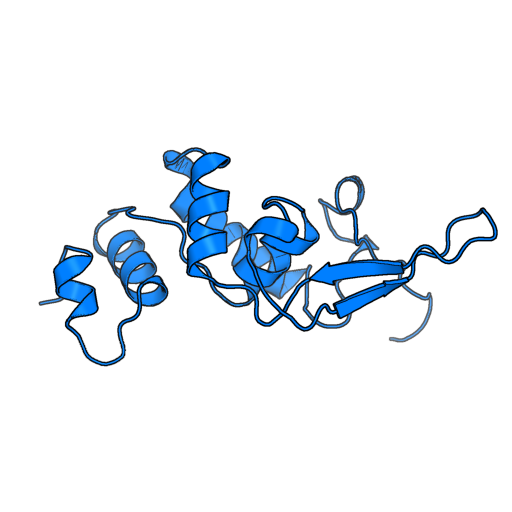ATOM 869 C C . HIS A 1 110 ? 4.507 -9.680 -4.852 1.00 98.25 110 HIS A C 1
ATOM 871 O O . HIS A 1 110 ? 5.483 -9.940 -5.563 1.00 98.25 110 HIS A O 1
ATOM 877 N N . GLY A 1 111 ? 4.590 -8.775 -3.876 1.00 97.75 111 GLY A N 1
ATOM 878 C CA . GLY A 1 111 ? 5.801 -8.026 -3.573 1.00 97.75 111 GLY A CA 1
ATOM 879 C C . GLY A 1 111 ? 6.937 -8.892 -3.023 1.00 97.75 111 GLY A C 1
ATOM 880 O O . GLY A 1 111 ? 8.101 -8.517 -3.188 1.00 97.75 111 GLY A O 1
ATOM 881 N N . ARG A 1 112 ? 6.626 -10.014 -2.365 1.00 97.44 112 ARG A N 1
ATOM 882 C CA . ARG A 1 112 ? 7.607 -10.990 -1.857 1.00 97.44 112 ARG A CA 1
ATOM 883 C C . ARG A 1 112 ? 8.094 -11.926 -2.960 1.00 97.44 112 ARG A C 1
ATOM 885 O O . ARG A 1 112 ? 9.304 -12.111 -3.113 1.00 97.44 112 ARG A O 1
ATOM 892 N N . ALA A 1 113 ? 7.168 -12.477 -3.741 1.00 96.88 113 ALA A N 1
ATOM 893 C CA . ALA A 1 113 ? 7.471 -13.495 -4.742 1.00 96.88 113 ALA A CA 1
ATOM 894 C C . ALA A 1 113 ? 8.020 -12.912 -6.059 1.00 96.88 113 ALA A C 1
ATOM 896 O O . ALA A 1 113 ? 8.971 -13.457 -6.630 1.00 96.88 113 ALA A O 1
ATOM 897 N N . VAL A 1 114 ? 7.454 -11.791 -6.526 1.00 97.06 114 VAL A N 1
ATOM 898 C CA . VAL A 1 114 ? 7.648 -11.272 -7.894 1.00 97.06 114 VAL A CA 1
ATOM 899 C C . VAL A 1 114 ? 8.227 -9.856 -7.893 1.00 97.06 114 VAL A C 1
ATOM 901 O O . VAL A 1 114 ? 9.344 -9.633 -8.369 1.00 97.06 114 VAL A O 1
ATOM 904 N N . CYS A 1 115 ? 7.499 -8.883 -7.338 1.00 97.00 115 CYS A N 1
ATOM 905 C CA . CYS A 1 115 ? 7.830 -7.457 -7.415 1.00 97.00 115 CYS A CA 1
ATOM 906 C C . CYS A 1 115 ? 8.770 -7.019 -6.275 1.00 97.00 115 CYS A C 1
ATOM 908 O O . CYS A 1 115 ? 8.458 -6.152 -5.446 1.00 97.00 115 CYS A O 1
ATOM 910 N N . LYS A 1 116 ? 9.949 -7.646 -6.224 1.00 94.94 116 LYS A N 1
ATOM 911 C CA . LYS A 1 116 ? 11.000 -7.364 -5.237 1.00 94.94 116 LYS A CA 1
ATOM 912 C C . LYS A 1 116 ? 11.525 -5.928 -5.362 1.00 94.94 116 LYS A C 1
ATOM 914 O O . LYS A 1 116 ? 11.476 -5.317 -6.431 1.00 94.94 116 LYS A O 1
ATOM 919 N N . ALA A 1 117 ? 12.029 -5.370 -4.258 1.00 91.94 117 ALA A N 1
ATOM 920 C CA . ALA A 1 117 ? 12.584 -4.012 -4.243 1.00 91.94 117 ALA A CA 1
ATOM 921 C C . ALA A 1 117 ? 13.787 -3.883 -5.194 1.00 91.94 117 ALA A C 1
ATOM 923 O O . ALA A 1 117 ? 13.831 -2.976 -6.025 1.00 91.94 117 ALA A O 1
ATOM 924 N N . LYS A 1 118 ? 14.708 -4.850 -5.111 1.00 90.94 118 LYS A N 1
ATOM 925 C CA . LYS A 1 118 ? 15.819 -5.049 -6.046 1.00 90.94 118 LYS A CA 1
ATOM 926 C C . LYS A 1 118 ? 15.483 -6.220 -6.972 1.00 90.94 118 LYS A C 1
ATOM 928 O O . LYS A 1 118 ? 14.935 -7.211 -6.498 1.00 90.94 118 LYS A O 1
ATOM 933 N N . ASN A 1 119 ? 15.812 -6.094 -8.256 1.00 90.88 119 ASN A N 1
ATOM 934 C CA . ASN A 1 119 ? 15.671 -7.140 -9.280 1.00 90.88 119 ASN A CA 1
ATOM 935 C C . ASN A 1 119 ? 14.286 -7.831 -9.292 1.00 90.88 119 ASN A C 1
ATOM 937 O O . ASN A 1 119 ? 14.190 -9.035 -9.042 1.00 90.88 119 ASN A O 1
ATOM 941 N N . PRO A 1 120 ? 13.188 -7.083 -9.530 1.00 94.75 120 PRO A N 1
ATOM 942 C CA . PRO A 1 120 ? 11.865 -7.679 -9.689 1.00 94.75 120 PRO A CA 1
ATOM 943 C C . PRO A 1 120 ? 11.826 -8.631 -10.893 1.00 94.75 120 PRO A C 1
ATOM 945 O O . PRO A 1 120 ? 12.446 -8.379 -11.927 1.00 94.75 120 PRO A O 1
ATOM 948 N N . LYS A 1 121 ? 11.043 -9.707 -10.782 1.00 95.38 121 LYS A N 1
ATOM 949 C CA . LYS A 1 121 ? 10.859 -10.706 -11.848 1.00 95.38 121 LYS A CA 1
ATOM 950 C C . LYS A 1 121 ? 9.854 -10.213 -12.899 1.00 95.38 121 LYS A C 1
ATOM 952 O O . LYS A 1 121 ? 8.792 -10.800 -13.073 1.00 95.38 121 LYS A O 1
ATOM 957 N N . CYS A 1 122 ? 10.155 -9.092 -13.555 1.00 94.06 122 CYS A N 1
ATOM 958 C CA . CYS A 1 122 ? 9.219 -8.394 -14.441 1.00 94.06 122 CYS A CA 1
ATOM 959 C C . CYS A 1 122 ? 8.802 -9.197 -15.682 1.00 94.06 122 CYS A C 1
ATOM 961 O O . CYS A 1 122 ? 7.665 -9.039 -16.107 1.00 94.06 122 CYS A O 1
ATOM 963 N N . GLN A 1 123 ? 9.660 -10.058 -16.243 1.00 92.00 123 GLN A N 1
ATOM 964 C CA . GLN A 1 123 ? 9.279 -10.911 -17.380 1.00 92.00 123 GLN A CA 1
ATOM 965 C C . GLN A 1 123 ? 8.221 -11.960 -16.995 1.00 92.00 123 GLN A C 1
ATOM 967 O O . GLN A 1 123 ? 7.288 -12.189 -17.750 1.00 92.00 123 GLN A O 1
ATOM 972 N N . ALA A 1 124 ? 8.315 -12.527 -15.789 1.00 92.50 124 ALA A N 1
ATOM 973 C CA . ALA A 1 124 ? 7.357 -13.501 -15.261 1.00 92.50 124 ALA A CA 1
ATOM 974 C C . ALA A 1 124 ? 6.187 -12.852 -14.493 1.00 92.50 124 ALA A C 1
ATOM 976 O O . ALA A 1 124 ? 5.404 -13.541 -13.840 1.00 92.50 124 ALA A O 1
ATOM 977 N N . CYS A 1 125 ? 6.090 -11.519 -14.490 1.00 95.88 125 CYS A N 1
ATOM 978 C CA . CYS A 1 125 ? 5.062 -10.818 -13.735 1.00 95.88 125 CYS A CA 1
ATOM 979 C C . CYS A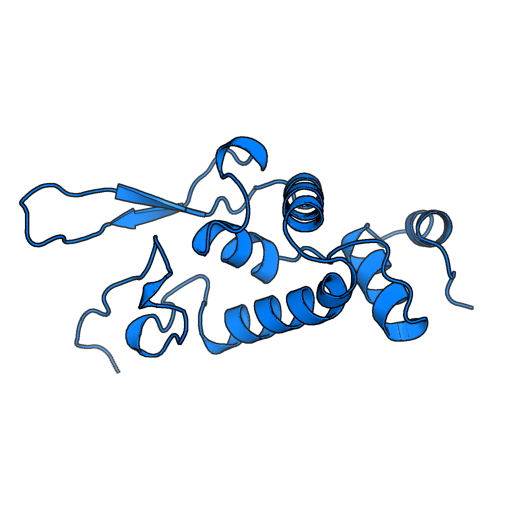 1 125 ? 3.741 -10.802 -14.525 1.00 95.88 125 CYS A C 1
ATOM 981 O O . CYS A 1 125 ? 3.720 -10.249 -15.628 1.00 95.88 125 CYS A O 1
ATOM 983 N N . PRO A 1 126 ? 2.622 -11.295 -13.955 1.00 95.12 126 PRO A N 1
ATOM 984 C CA . PRO A 1 126 ? 1.319 -11.271 -14.627 1.00 95.12 126 PRO A CA 1
ATOM 985 C C . PRO A 1 126 ? 0.786 -9.849 -14.859 1.00 95.12 126 PRO A C 1
ATOM 987 O O . PRO A 1 126 ? -0.085 -9.643 -15.692 1.00 95.12 126 PRO A O 1
ATOM 990 N N . LEU A 1 127 ? 1.322 -8.856 -14.143 1.00 95.19 127 LEU A N 1
ATOM 991 C CA . LEU A 1 127 ? 0.956 -7.444 -14.276 1.00 95.19 127 LEU A CA 1
ATOM 992 C C . LEU A 1 127 ? 1.930 -6.664 -15.171 1.00 95.19 127 LEU A C 1
ATOM 994 O O . LEU A 1 127 ? 1.876 -5.438 -15.215 1.00 95.19 127 LEU A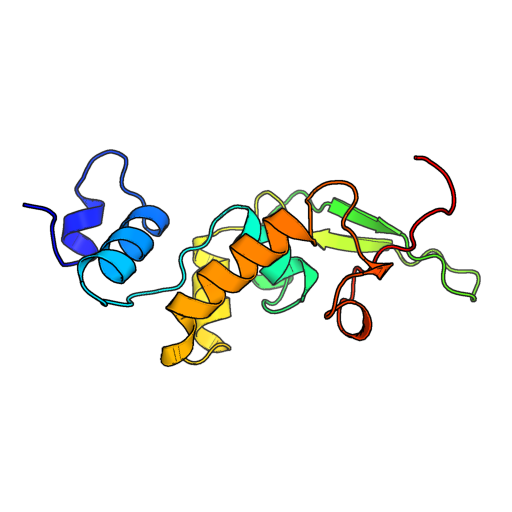 O 1
ATOM 998 N N . SER A 1 128 ? 2.870 -7.341 -15.838 1.00 92.94 128 SER A N 1
ATOM 999 C CA . SER A 1 128 ? 3.962 -6.686 -16.568 1.00 92.94 128 SER A CA 1
ATOM 1000 C C . SER A 1 128 ? 3.479 -5.775 -17.695 1.00 92.94 128 SER A C 1
ATOM 1002 O O . SER A 1 128 ? 4.015 -4.679 -17.835 1.00 92.94 128 SER A O 1
ATOM 1004 N N . SER A 1 129 ? 2.451 -6.183 -18.440 1.00 91.25 129 SER A N 1
ATOM 1005 C CA . SER A 1 129 ? 1.842 -5.405 -19.528 1.00 91.25 129 SER A CA 1
ATOM 1006 C C . SER A 1 129 ? 1.166 -4.118 -19.053 1.00 91.25 129 SER A C 1
ATOM 1008 O O . SER A 1 129 ? 1.071 -3.165 -19.817 1.00 91.25 129 SER A O 1
ATOM 1010 N N . TYR A 1 130 ? 0.734 -4.074 -17.792 1.00 92.38 130 TYR A N 1
ATOM 1011 C CA . TYR A 1 130 ? 0.059 -2.924 -17.190 1.00 92.38 130 TYR A CA 1
ATOM 1012 C C . TYR A 1 130 ? 0.978 -2.089 -16.292 1.00 92.38 130 TYR A C 1
ATOM 1014 O O . TYR A 1 130 ? 0.548 -1.067 -15.769 1.00 92.38 130 TYR A O 1
ATOM 1022 N N . CYS A 1 131 ? 2.222 -2.520 -16.060 1.00 93.94 131 CYS A N 1
ATOM 1023 C CA . CYS A 1 131 ? 3.127 -1.891 -15.102 1.00 93.94 131 CYS A CA 1
ATOM 1024 C C . CYS A 1 131 ? 3.955 -0.781 -15.772 1.00 93.94 131 CYS A C 1
ATOM 1026 O O . CYS A 1 131 ? 4.856 -1.098 -16.554 1.00 93.94 131 CYS A O 1
ATOM 1028 N N . PRO A 1 132 ? 3.760 0.504 -15.413 1.00 92.31 132 PRO A N 1
ATOM 1029 C CA . PRO A 1 132 ? 4.482 1.619 -16.037 1.00 92.31 132 PRO A CA 1
ATOM 1030 C C . PRO A 1 132 ? 5.991 1.606 -15.784 1.00 92.31 132 PRO A C 1
ATOM 1032 O O . PRO A 1 132 ? 6.743 2.254 -16.494 1.00 92.31 132 PRO A O 1
ATOM 1035 N N . VAL A 1 133 ? 6.436 0.874 -14.762 1.00 93.38 133 VAL A N 1
ATOM 1036 C CA . VAL A 1 133 ? 7.842 0.778 -14.338 1.00 93.38 133 VAL A CA 1
ATOM 1037 C C . VAL A 1 133 ? 8.388 -0.641 -14.512 1.00 93.38 133 VAL A C 1
ATOM 1039 O O . VAL A 1 133 ? 9.273 -1.088 -13.773 1.00 93.38 133 VAL A O 1
ATOM 1042 N N . ARG A 1 134 ? 7.830 -1.391 -15.475 1.00 92.50 134 ARG A N 1
ATOM 1043 C CA . ARG A 1 134 ? 8.343 -2.705 -15.877 1.00 92.50 134 ARG A CA 1
ATOM 1044 C C . ARG A 1 134 ? 9.825 -2.582 -16.237 1.00 92.50 134 ARG A C 1
ATOM 1046 O O . ARG A 1 134 ? 10.214 -1.709 -17.004 1.00 92.50 134 ARG A O 1
ATOM 1053 N N . ARG A 1 135 ? 10.643 -3.491 -15.701 1.00 89.69 135 ARG A N 1
ATOM 1054 C CA . ARG A 1 135 ? 12.069 -3.585 -16.027 1.00 89.69 135 ARG A CA 1
ATOM 1055 C C . ARG A 1 135 ? 12.297 -4.629 -17.109 1.00 89.69 135 ARG A C 1
ATOM 1057 O O . ARG A 1 135 ? 11.749 -5.731 -17.027 1.00 89.69 135 ARG A O 1
ATOM 1064 N N . GLU A 1 136 ? 13.136 -4.290 -18.074 1.00 80.06 136 GLU A N 1
ATOM 1065 C CA . GLU A 1 136 ? 13.747 -5.264 -18.971 1.00 80.06 136 GLU A CA 1
ATOM 1066 C C . GLU A 1 136 ? 14.751 -6.084 -18.153 1.00 80.06 136 GLU A C 1
ATOM 1068 O O . GLU A 1 136 ? 15.517 -5.534 -17.355 1.00 80.06 136 GLU A O 1
ATOM 1073 N N . GLN A 1 137 ? 14.698 -7.412 -18.260 1.00 68.00 137 GLN A N 1
ATOM 1074 C CA . GLN A 1 137 ? 15.767 -8.234 -17.701 1.00 68.00 137 GLN A CA 1
ATOM 1075 C C . GLN A 1 137 ? 16.927 -8.175 -18.687 1.00 68.00 137 GLN A C 1
ATOM 1077 O O . GLN A 1 137 ? 16.721 -8.344 -19.884 1.00 68.00 137 GLN A O 1
ATOM 1082 N N . LYS A 1 138 ? 18.131 -7.899 -18.183 1.00 57.59 138 LYS A N 1
ATOM 1083 C CA . LYS A 1 138 ? 19.346 -8.126 -18.957 1.00 57.59 138 LYS A CA 1
ATOM 1084 C C . LYS A 1 138 ? 19.527 -9.638 -19.021 1.00 57.59 138 LYS A C 1
ATOM 1086 O O . LYS A 1 138 ? 19.641 -10.262 -17.966 1.00 57.59 138 LYS A O 1
ATOM 1091 N N . ASP A 1 139 ? 19.484 -10.209 -20.217 1.00 48.12 139 ASP A N 1
ATOM 1092 C CA . ASP A 1 139 ? 19.818 -11.615 -20.416 1.00 48.12 139 ASP A CA 1
ATOM 1093 C C . ASP A 1 139 ? 21.241 -11.846 -19.881 1.00 48.12 139 ASP A C 1
ATOM 1095 O O . ASP A 1 139 ? 22.189 -11.194 -20.316 1.00 48.12 139 ASP A O 1
ATOM 1099 N N . GLY A 1 140 ? 21.377 -12.720 -18.880 1.00 53.88 140 GLY A N 1
ATOM 1100 C CA . GLY A 1 140 ? 22.666 -13.101 -18.297 1.00 53.88 140 GLY A CA 1
ATOM 1101 C C . GLY A 1 140 ? 22.951 -12.541 -16.901 1.00 53.88 140 GLY A C 1
ATOM 1102 O O . GLY A 1 140 ? 23.610 -11.516 -16.749 1.00 53.88 140 GLY A O 1
ATOM 1103 N N . ASN A 1 141 ? 22.519 -13.271 -15.871 1.00 34.03 141 ASN A N 1
ATOM 1104 C CA . ASN A 1 141 ? 23.409 -13.826 -14.840 1.00 34.03 141 ASN A CA 1
ATOM 1105 C C . ASN A 1 141 ? 22.611 -14.894 -14.052 1.00 34.03 141 ASN A C 1
ATOM 1107 O O . ASN A 1 141 ? 21.425 -14.645 -13.813 1.00 34.03 141 ASN A O 1
ATOM 1111 N N . PRO A 1 142 ? 23.197 -16.057 -13.704 1.00 47.03 142 PRO A N 1
ATOM 1112 C CA . PRO A 1 142 ? 22.487 -17.172 -13.069 1.00 47.03 142 PRO A CA 1
ATOM 1113 C C . PRO A 1 142 ? 21.859 -16.824 -11.711 1.00 47.03 142 PRO A C 1
ATOM 1115 O O . PRO A 1 142 ? 22.357 -15.899 -11.023 1.00 47.03 142 PRO A O 1
#